Protein AF-A0A1W1HHB5-F1 (afdb_monomer_lite)

InterPro domains:
  IPR011335 Restriction endonuclease type II-like [SSF52980] (88-176)

Sequence (184 aa):
MQLANAFRSRKRFKLSTFFTIPDDGNIRDEKRTNEKTDESSFNISEASLSINETPLSISEASLSISETPLSISETSLNITDTPLNIVDVKTRVIFQREDGKNMELDIVAESSCGRVLVVEVKKQAAKSGRSIVEDFHEKVMVYQSLRPDNIMVPAFLSLGGFTETATALCRENKIAINENIVTF

Secondary structure (DSSP, 8-state):
--HHHHHHS-S-B-GGGT-BPPPTT------------------------PPPP-------------------------TTTSPB-EEEEEEEEEEE-TTS-EEEEEEEEEETTSEEEEEEEE-SSSPBPHHHHHHHHHHHHHHHHT-TTSEEEEEEEETT-B-HHHHHHHHHTT-EEE------

Structure (mmCIF, N/CA/C/O backbone):
data_AF-A0A1W1HHB5-F1
#
_entry.id   AF-A0A1W1HHB5-F1
#
loop_
_atom_site.group_PDB
_atom_site.id
_atom_site.type_symbol
_atom_site.label_atom_id
_atom_site.label_alt_id
_atom_site.label_comp_id
_atom_site.label_asym_id
_atom_site.label_entity_id
_atom_site.label_seq_id
_atom_site.pdbx_PDB_ins_code
_atom_site.Cartn_x
_atom_site.Cartn_y
_atom_site.Cartn_z
_atom_site.occupancy
_atom_site.B_iso_or_equiv
_atom_site.auth_seq_id
_atom_site.auth_comp_id
_atom_site.auth_asym_id
_atom_site.auth_atom_id
_atom_site.pdbx_PDB_model_num
ATOM 1 N N . MET A 1 1 ? 1.571 -17.826 -5.209 1.00 55.91 1 MET A N 1
ATOM 2 C CA . MET A 1 1 ? 0.219 -17.287 -4.916 1.00 55.91 1 MET A CA 1
ATOM 3 C C . MET A 1 1 ? 0.212 -15.848 -5.400 1.00 55.91 1 MET A C 1
ATOM 5 O O . MET A 1 1 ? 1.237 -15.214 -5.234 1.00 55.91 1 MET A O 1
ATOM 9 N N . GLN A 1 2 ? -0.853 -15.350 -6.028 1.00 79.25 2 GLN A N 1
ATOM 10 C CA . GLN A 1 2 ? -0.980 -13.919 -6.356 1.00 79.25 2 GLN A CA 1
ATOM 11 C C . GLN A 1 2 ? -1.524 -13.151 -5.143 1.00 79.25 2 GLN A C 1
ATOM 13 O O . GLN A 1 2 ? -2.270 -13.736 -4.355 1.00 79.25 2 GLN A O 1
ATOM 18 N N . LEU A 1 3 ? -1.221 -11.855 -5.010 1.00 82.00 3 LEU A N 1
ATOM 19 C CA . LEU A 1 3 ? -1.724 -11.031 -3.898 1.00 82.00 3 LEU A CA 1
ATOM 20 C C . LEU A 1 3 ? -3.262 -11.008 -3.853 1.00 82.00 3 LEU A C 1
ATOM 22 O O . LEU A 1 3 ? -3.864 -11.172 -2.797 1.00 82.00 3 LEU A O 1
ATOM 26 N N . ALA A 1 4 ? -3.909 -10.915 -5.018 1.00 84.00 4 ALA A N 1
ATOM 27 C CA . ALA A 1 4 ? -5.365 -10.988 -5.121 1.00 84.00 4 ALA A CA 1
ATOM 28 C C . ALA A 1 4 ? -5.923 -12.323 -4.591 1.00 84.00 4 ALA A C 1
ATOM 30 O O . ALA A 1 4 ? -6.943 -12.348 -3.901 1.00 84.00 4 ALA A O 1
ATOM 31 N N . ASN A 1 5 ? -5.229 -13.433 -4.861 1.00 84.69 5 ASN A N 1
ATOM 32 C CA . ASN A 1 5 ? -5.601 -14.743 -4.329 1.00 84.69 5 ASN A CA 1
ATOM 33 C C . ASN A 1 5 ? -5.365 -14.819 -2.818 1.00 84.69 5 ASN A C 1
ATOM 35 O O . ASN A 1 5 ? -6.180 -15.415 -2.119 1.00 84.69 5 ASN A O 1
ATOM 39 N N . ALA A 1 6 ? -4.315 -14.172 -2.301 1.00 85.12 6 ALA A N 1
ATOM 40 C CA . ALA A 1 6 ? -4.065 -14.056 -0.865 1.00 85.12 6 ALA A CA 1
ATOM 41 C C . ALA A 1 6 ? -5.276 -13.448 -0.145 1.00 85.12 6 ALA A C 1
ATOM 43 O O . ALA A 1 6 ? -5.822 -14.070 0.765 1.00 85.12 6 ALA A O 1
ATOM 44 N N . PHE A 1 7 ? -5.758 -12.305 -0.642 1.00 88.50 7 PHE A N 1
ATOM 45 C CA . PHE A 1 7 ? -6.927 -11.601 -0.111 1.00 88.50 7 PHE A CA 1
ATOM 46 C C . PHE A 1 7 ? -8.211 -12.439 -0.148 1.00 88.50 7 PHE A C 1
ATOM 48 O O . PHE A 1 7 ? -8.994 -12.405 0.795 1.00 88.50 7 PHE A O 1
ATOM 55 N N . ARG A 1 8 ? -8.424 -13.240 -1.201 1.00 85.31 8 ARG A N 1
ATOM 56 C CA . ARG A 1 8 ? -9.640 -14.064 -1.347 1.00 85.31 8 ARG A CA 1
ATOM 57 C C . ARG A 1 8 ? -9.590 -15.388 -0.587 1.00 85.31 8 ARG A C 1
ATOM 59 O O . ARG A 1 8 ? -10.633 -15.932 -0.238 1.00 85.31 8 ARG A O 1
ATOM 66 N N . SER A 1 9 ? -8.396 -15.932 -0.356 1.00 82.00 9 SER A N 1
ATOM 67 C CA . SER A 1 9 ? -8.215 -17.318 0.098 1.00 82.00 9 SER A CA 1
ATOM 68 C C . SER A 1 9 ? -8.672 -17.600 1.532 1.00 82.00 9 SER A C 1
ATOM 70 O O . SER A 1 9 ? -8.749 -18.770 1.907 1.00 82.00 9 SER A O 1
ATOM 72 N N . ARG A 1 10 ? -8.926 -16.563 2.347 1.00 72.56 10 ARG A N 1
ATOM 73 C CA . ARG A 1 10 ? -9.138 -16.656 3.808 1.00 72.56 10 ARG A CA 1
ATOM 74 C C . ARG A 1 10 ? -8.032 -17.426 4.552 1.00 72.56 10 ARG A C 1
ATOM 76 O O . ARG A 1 10 ? -8.224 -17.846 5.691 1.00 72.56 10 ARG A O 1
ATOM 83 N N . LYS A 1 11 ? -6.874 -17.641 3.918 1.00 85.00 11 LYS A N 1
ATOM 84 C CA . LYS A 1 11 ? -5.691 -18.242 4.536 1.00 85.00 11 LYS A CA 1
ATOM 85 C C . LYS A 1 11 ? -4.769 -17.139 5.027 1.00 85.00 11 LYS A C 1
ATOM 87 O O . LYS A 1 11 ? -4.649 -16.089 4.398 1.00 85.00 11 LYS A O 1
ATOM 92 N N . ARG A 1 12 ? -4.069 -17.415 6.128 1.00 90.00 12 ARG A N 1
ATOM 93 C CA . ARG A 1 12 ? -3.005 -16.536 6.611 1.00 90.00 12 ARG A CA 1
ATOM 94 C C . ARG A 1 12 ? -1.858 -16.492 5.607 1.00 90.00 12 ARG A C 1
ATOM 96 O O . ARG A 1 12 ? -1.460 -17.534 5.088 1.00 90.00 12 ARG A O 1
ATOM 103 N N . PHE A 1 13 ? -1.299 -15.310 5.381 1.00 90.06 13 PHE A N 1
ATOM 104 C CA . PHE A 1 13 ? -0.133 -15.129 4.515 1.00 90.06 13 PHE A CA 1
ATOM 105 C C . PHE A 1 13 ? 0.824 -14.094 5.096 1.00 90.06 13 PHE A C 1
ATOM 107 O O . PHE A 1 13 ? 0.401 -13.190 5.810 1.00 90.06 13 PHE A O 1
ATOM 114 N N . LYS A 1 14 ? 2.116 -14.215 4.791 1.00 91.38 14 LYS A N 1
ATOM 115 C CA . LYS A 1 14 ? 3.101 -13.178 5.113 1.00 91.38 14 LYS A CA 1
ATOM 116 C C . LYS A 1 14 ? 3.133 -12.148 3.994 1.00 91.38 14 LYS A C 1
ATOM 118 O O . LYS A 1 14 ? 3.091 -12.522 2.821 1.00 91.38 14 LYS A O 1
ATOM 123 N N . LEU A 1 15 ? 3.223 -10.868 4.339 1.00 90.38 15 LEU A N 1
ATOM 124 C CA . LEU A 1 15 ? 3.344 -9.817 3.331 1.00 90.38 15 LEU A CA 1
ATOM 125 C C . LEU A 1 15 ? 4.694 -9.899 2.611 1.00 90.38 15 LEU A C 1
ATOM 127 O O . LEU A 1 15 ? 4.742 -9.635 1.414 1.00 90.38 15 LEU A O 1
ATOM 131 N N . SER A 1 16 ? 5.741 -10.367 3.300 1.00 90.25 16 SER A N 1
ATOM 132 C CA . SER A 1 16 ? 7.080 -10.608 2.740 1.00 90.25 16 SER A CA 1
ATOM 133 C C . SER A 1 16 ? 7.105 -11.583 1.553 1.00 90.25 16 SER A C 1
ATOM 135 O O . SER A 1 16 ? 8.044 -11.596 0.767 1.00 90.25 16 SER A O 1
ATOM 137 N N . THR A 1 17 ? 6.046 -12.383 1.367 1.00 89.56 17 THR A N 1
ATOM 138 C CA . THR A 1 17 ? 5.872 -13.237 0.175 1.00 89.56 17 THR A CA 1
ATOM 139 C C . THR A 1 17 ? 5.562 -12.432 -1.093 1.00 89.56 17 THR A C 1
ATOM 141 O O . THR A 1 17 ? 5.700 -12.946 -2.201 1.00 89.56 17 THR A O 1
ATOM 144 N N . PHE A 1 18 ? 5.106 -11.189 -0.938 1.00 89.94 18 PHE A N 1
ATOM 145 C CA . PHE A 1 18 ? 4.618 -10.335 -2.018 1.00 89.94 18 PHE A CA 1
ATOM 146 C C . PHE A 1 18 ? 5.351 -9.006 -2.115 1.00 89.94 18 PHE A C 1
ATOM 148 O O . PHE A 1 18 ? 5.440 -8.472 -3.208 1.00 89.94 18 PHE A O 1
ATOM 155 N N . PHE A 1 19 ? 5.820 -8.451 -1.005 1.00 92.31 19 PHE A N 1
ATOM 156 C CA . PHE A 1 19 ? 6.503 -7.164 -0.965 1.00 92.31 19 PHE A CA 1
ATOM 157 C C . PHE A 1 19 ? 7.760 -7.281 -0.117 1.00 92.31 19 PHE A C 1
ATOM 159 O O . PHE A 1 19 ? 7.847 -8.136 0.760 1.00 92.31 19 PHE A O 1
ATOM 166 N N . THR A 1 20 ? 8.717 -6.393 -0.340 1.00 91.69 20 THR A N 1
ATOM 167 C CA . THR A 1 20 ? 9.970 -6.354 0.414 1.00 91.69 20 THR A CA 1
ATOM 168 C C . THR A 1 20 ? 10.209 -4.934 0.905 1.00 91.69 20 THR A C 1
ATOM 170 O O . THR A 1 20 ? 9.910 -3.979 0.195 1.00 91.69 20 THR A O 1
ATOM 173 N N . ILE A 1 21 ? 10.710 -4.779 2.129 1.00 90.44 21 ILE A N 1
ATOM 174 C CA . ILE A 1 21 ? 11.205 -3.479 2.590 1.00 90.44 21 ILE A CA 1
ATOM 175 C C . ILE A 1 21 ? 12.579 -3.284 1.935 1.00 90.44 21 ILE A C 1
ATOM 177 O O . ILE A 1 21 ? 13.400 -4.194 2.022 1.00 90.44 21 ILE A O 1
ATOM 181 N N . PRO A 1 22 ? 12.828 -2.179 1.215 1.00 88.31 22 PRO A N 1
ATOM 182 C CA . PRO A 1 22 ? 14.102 -2.010 0.533 1.00 88.31 22 PRO A CA 1
ATOM 183 C C . PRO A 1 22 ? 15.243 -1.832 1.543 1.00 88.31 22 PRO A C 1
ATOM 185 O O . PRO A 1 22 ? 15.293 -0.821 2.231 1.00 88.31 22 PRO A O 1
ATOM 188 N N . ASP A 1 23 ? 16.196 -2.761 1.584 1.00 81.50 23 ASP A N 1
ATOM 189 C CA . ASP A 1 23 ? 17.411 -2.660 2.408 1.00 81.50 23 ASP A CA 1
ATOM 190 C C . ASP A 1 23 ? 18.560 -1.974 1.639 1.00 81.50 23 ASP A C 1
ATOM 192 O O . ASP A 1 23 ? 18.484 -1.795 0.418 1.00 81.50 23 ASP A O 1
ATOM 196 N N . ASP A 1 24 ? 19.637 -1.577 2.327 1.00 52.00 24 ASP A N 1
ATOM 197 C CA . ASP A 1 24 ? 20.822 -0.919 1.731 1.00 52.00 24 ASP A CA 1
ATOM 198 C C . ASP A 1 24 ? 21.602 -1.809 0.734 1.00 52.00 24 ASP A C 1
ATOM 200 O O . ASP A 1 24 ? 22.495 -1.324 0.044 1.00 52.00 24 ASP A O 1
ATOM 204 N N . GLY A 1 25 ? 21.265 -3.100 0.618 1.00 48.81 25 GLY A N 1
ATOM 205 C CA . GLY A 1 25 ? 22.120 -4.101 -0.031 1.00 48.81 25 GLY A CA 1
ATOM 206 C C . GLY A 1 25 ? 21.587 -4.820 -1.273 1.00 48.81 25 GLY A C 1
ATOM 207 O O . GLY A 1 25 ? 22.222 -5.784 -1.690 1.00 48.81 25 GLY A O 1
ATOM 208 N N . ASN A 1 26 ? 20.447 -4.456 -1.875 1.00 40.81 26 ASN A N 1
ATOM 209 C CA . ASN A 1 26 ? 19.980 -5.204 -3.056 1.00 40.81 26 ASN A CA 1
ATOM 210 C C . ASN A 1 26 ? 19.135 -4.375 -4.034 1.00 40.81 26 ASN A C 1
ATOM 212 O O . ASN A 1 26 ? 17.930 -4.579 -4.183 1.00 40.81 26 ASN A O 1
ATOM 216 N N . ILE A 1 27 ? 19.789 -3.458 -4.751 1.00 40.75 27 ILE A N 1
ATOM 217 C CA . ILE A 1 27 ? 19.291 -3.019 -6.058 1.00 40.75 27 ILE A CA 1
ATOM 218 C C . ILE A 1 27 ? 19.530 -4.200 -7.003 1.00 40.75 27 ILE A C 1
ATOM 220 O O . ILE A 1 27 ? 20.634 -4.396 -7.509 1.00 40.75 27 ILE A O 1
ATOM 224 N N . ARG A 1 28 ? 18.513 -5.046 -7.182 1.00 42.34 28 ARG A N 1
ATOM 225 C CA . ARG A 1 28 ? 18.550 -6.131 -8.163 1.00 42.34 28 ARG A CA 1
ATOM 226 C C . ARG A 1 28 ? 18.452 -5.546 -9.570 1.00 42.34 28 ARG A C 1
ATOM 228 O O . ARG A 1 28 ? 17.391 -5.559 -10.182 1.00 42.34 28 ARG A O 1
ATOM 235 N N . ASP A 1 29 ? 19.578 -5.088 -10.100 1.00 35.12 29 ASP A N 1
ATOM 236 C CA . ASP A 1 29 ? 19.810 -5.150 -11.538 1.00 35.12 29 ASP A CA 1
ATOM 237 C C . ASP A 1 29 ? 19.979 -6.636 -11.896 1.00 35.12 29 ASP A C 1
ATOM 239 O O . ASP A 1 29 ? 21.073 -7.199 -11.824 1.00 35.12 29 ASP A O 1
ATOM 243 N N . GLU A 1 30 ? 18.881 -7.319 -12.236 1.00 43.69 30 GLU A N 1
ATOM 244 C CA . GLU A 1 30 ? 18.932 -8.678 -12.784 1.00 43.69 30 GLU A CA 1
ATOM 245 C C . GLU A 1 30 ? 19.571 -8.655 -14.182 1.00 43.69 30 GLU A C 1
ATOM 247 O O . GLU A 1 30 ? 18.912 -8.704 -15.220 1.00 43.69 30 GLU A O 1
ATOM 252 N N . LYS A 1 31 ? 20.905 -8.600 -14.210 1.00 41.22 31 LYS A N 1
ATOM 253 C CA . LYS A 1 31 ? 21.714 -8.998 -15.359 1.00 41.22 31 LYS A CA 1
ATOM 254 C C . LYS A 1 31 ? 23.084 -9.507 -14.917 1.00 41.22 31 LYS A C 1
ATOM 256 O O . LYS A 1 31 ? 24.083 -8.822 -15.114 1.00 41.22 31 LYS A O 1
ATOM 261 N N . ARG A 1 32 ? 23.165 -10.756 -14.441 1.00 34.19 32 ARG A N 1
ATOM 262 C CA . ARG A 1 32 ? 24.317 -11.627 -14.748 1.00 34.19 32 ARG A CA 1
ATOM 263 C C . ARG A 1 32 ? 24.115 -13.086 -14.339 1.00 34.19 32 ARG A C 1
ATOM 265 O O . ARG A 1 32 ? 23.937 -13.413 -13.176 1.00 34.19 32 ARG A O 1
ATOM 272 N N . THR A 1 33 ? 24.166 -13.937 -15.361 1.00 33.16 33 THR A N 1
ATOM 273 C CA . THR A 1 33 ? 25.054 -15.103 -15.488 1.00 33.16 33 THR A CA 1
ATOM 274 C C . THR A 1 33 ? 25.901 -15.464 -14.264 1.00 33.16 33 THR A C 1
ATOM 276 O O . THR A 1 33 ? 26.666 -14.631 -13.790 1.00 33.16 33 THR A O 1
ATOM 279 N N . ASN A 1 34 ? 25.816 -16.747 -13.883 1.00 36.38 34 ASN A N 1
ATOM 280 C CA . ASN A 1 34 ? 26.765 -17.525 -13.079 1.00 36.38 34 ASN A CA 1
ATOM 281 C C . ASN A 1 34 ? 28.140 -16.866 -12.904 1.00 36.38 34 ASN A C 1
ATOM 283 O O . ASN A 1 34 ? 28.946 -16.906 -13.831 1.00 36.38 34 ASN A O 1
ATOM 287 N N . GLU A 1 35 ? 28.450 -16.419 -11.691 1.00 33.12 35 GLU A N 1
ATOM 288 C CA . GLU A 1 35 ? 29.787 -16.600 -11.135 1.00 33.12 35 GLU A CA 1
ATOM 289 C C . GLU A 1 35 ? 29.726 -16.604 -9.607 1.00 33.12 35 GLU A C 1
ATOM 291 O O . GLU A 1 35 ? 28.971 -15.875 -8.973 1.00 33.12 35 GLU A O 1
ATOM 296 N N . LYS A 1 36 ? 30.478 -17.538 -9.043 1.00 37.72 36 LYS A N 1
ATOM 297 C CA . LYS A 1 36 ? 30.541 -17.937 -7.645 1.00 37.72 36 LYS A CA 1
ATOM 298 C C . LYS A 1 36 ? 31.687 -17.165 -7.006 1.00 37.72 36 LYS A C 1
ATOM 300 O O . LYS A 1 36 ? 32.796 -17.352 -7.496 1.00 37.72 36 LYS A O 1
ATOM 305 N N . THR A 1 37 ? 31.482 -16.389 -5.938 1.00 28.67 37 THR A N 1
ATOM 306 C CA . THR A 1 37 ? 32.536 -16.164 -4.921 1.00 28.67 37 THR A CA 1
ATOM 307 C C . THR A 1 37 ? 32.044 -15.438 -3.661 1.00 28.67 37 THR A C 1
ATOM 309 O O . THR A 1 37 ? 31.505 -14.341 -3.729 1.00 28.67 37 THR A O 1
ATOM 312 N N . ASP A 1 38 ? 32.276 -16.129 -2.543 1.00 31.67 38 ASP A N 1
ATOM 313 C CA . ASP A 1 38 ? 32.699 -15.697 -1.206 1.00 31.67 38 ASP A CA 1
ATOM 314 C C . ASP A 1 38 ? 31.911 -14.634 -0.420 1.00 31.67 38 ASP A C 1
ATOM 316 O O . ASP A 1 38 ? 32.134 -13.428 -0.490 1.00 31.67 38 ASP A O 1
ATOM 320 N N . GLU A 1 39 ? 31.063 -15.178 0.458 1.00 37.47 39 GLU A N 1
ATOM 321 C CA . GLU A 1 39 ? 30.547 -14.597 1.698 1.00 37.47 39 GLU A CA 1
ATOM 322 C C . GLU A 1 39 ? 31.670 -13.988 2.559 1.00 37.47 39 GLU A C 1
ATOM 324 O O . GLU A 1 39 ? 32.479 -14.705 3.153 1.00 37.47 39 GLU A O 1
ATOM 329 N N . SER A 1 40 ? 31.681 -12.662 2.698 1.00 31.23 40 SER A N 1
ATOM 330 C CA . SER A 1 40 ? 32.368 -11.986 3.800 1.00 31.23 40 SER A CA 1
ATOM 331 C C . SER A 1 40 ? 31.333 -11.517 4.820 1.00 31.23 40 SER A C 1
ATOM 333 O O . SER A 1 40 ? 30.684 -10.485 4.643 1.00 31.23 40 SER A O 1
ATOM 335 N N . SER A 1 41 ? 31.172 -12.279 5.898 1.00 30.17 41 SER A N 1
ATOM 336 C CA . SER A 1 41 ? 30.348 -11.905 7.046 1.00 30.17 41 SER A CA 1
ATOM 337 C C . SER A 1 41 ? 30.954 -10.693 7.767 1.00 30.17 41 SER A C 1
ATOM 339 O O . SER A 1 41 ? 31.993 -10.817 8.422 1.00 30.17 41 SER A O 1
ATOM 341 N N . PHE A 1 42 ? 30.312 -9.527 7.680 1.00 29.52 42 PHE A N 1
ATOM 342 C CA . PHE A 1 42 ? 30.632 -8.382 8.534 1.00 29.52 42 PHE A CA 1
ATOM 343 C C . PHE A 1 42 ? 29.994 -8.587 9.914 1.00 29.52 42 PHE A C 1
ATOM 345 O O . PHE A 1 42 ? 28.786 -8.446 10.087 1.00 29.52 42 PHE A O 1
ATOM 352 N N . ASN A 1 43 ? 30.820 -8.942 10.899 1.00 33.38 43 ASN A N 1
ATOM 353 C CA . ASN A 1 43 ? 30.449 -8.919 12.311 1.00 33.38 43 ASN A CA 1
ATOM 354 C C . ASN A 1 43 ? 30.456 -7.465 12.798 1.00 33.38 43 ASN A C 1
ATOM 356 O O . ASN A 1 43 ? 31.503 -6.820 12.766 1.00 33.38 43 ASN A O 1
ATOM 360 N N . ILE A 1 44 ? 29.322 -6.961 13.285 1.00 33.66 44 ILE A N 1
ATOM 361 C CA . ILE A 1 44 ? 29.283 -5.730 14.080 1.00 33.66 44 ILE A CA 1
ATOM 362 C C . ILE A 1 44 ? 29.195 -6.158 15.544 1.00 33.66 44 ILE A C 1
ATOM 364 O O . ILE A 1 44 ? 28.217 -6.759 15.977 1.00 33.66 44 ILE A O 1
ATOM 368 N N . SER A 1 45 ? 30.266 -5.903 16.289 1.00 30.20 45 SER A N 1
ATOM 369 C CA . SER A 1 45 ? 30.353 -6.107 17.732 1.00 30.20 45 SER A CA 1
ATOM 370 C C . SER A 1 45 ? 29.572 -5.017 18.467 1.00 30.20 45 SER A C 1
ATOM 372 O O . SER A 1 45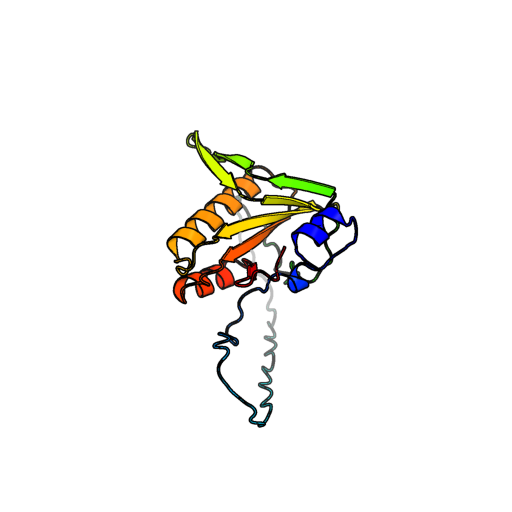 ? 29.881 -3.835 18.306 1.00 30.20 45 SER A O 1
ATOM 374 N N . GLU A 1 46 ? 28.596 -5.404 19.288 1.00 33.28 46 GLU A N 1
ATOM 375 C CA . GLU A 1 46 ? 27.882 -4.480 20.170 1.00 33.28 46 GLU A CA 1
ATOM 376 C C . GLU A 1 46 ? 28.803 -3.995 21.297 1.00 33.28 46 GLU A C 1
ATOM 378 O O . GLU A 1 46 ? 29.355 -4.789 22.060 1.00 33.28 46 GLU A O 1
ATOM 383 N N . ALA A 1 47 ? 28.988 -2.679 21.394 1.00 32.00 47 ALA A N 1
ATOM 384 C CA . ALA A 1 47 ? 29.698 -2.052 22.499 1.00 32.00 47 ALA A CA 1
ATOM 385 C C . ALA A 1 47 ? 28.707 -1.753 23.634 1.00 32.00 47 ALA A C 1
ATOM 387 O O . ALA A 1 47 ? 27.868 -0.861 23.523 1.00 32.00 47 ALA A O 1
ATOM 388 N N . SER A 1 48 ? 28.807 -2.490 24.738 1.00 31.14 48 SER A N 1
ATOM 389 C CA . SER A 1 48 ? 28.046 -2.232 25.962 1.00 31.14 48 SER A CA 1
ATOM 390 C C . SER A 1 48 ? 28.638 -1.027 26.706 1.00 31.14 48 SER A C 1
ATOM 392 O O . SER A 1 48 ? 29.749 -1.089 27.231 1.00 31.14 48 SER A O 1
ATOM 394 N N . LEU A 1 49 ? 27.897 0.083 26.769 1.00 29.70 49 LEU A N 1
ATOM 395 C CA . LEU A 1 49 ? 28.234 1.239 27.605 1.00 29.70 49 LEU A CA 1
ATOM 396 C C . LEU A 1 49 ? 27.740 0.999 29.040 1.00 29.70 49 LEU A C 1
ATOM 398 O O . LEU A 1 49 ? 26.541 0.965 29.300 1.00 29.70 49 LEU A O 1
ATOM 402 N N . SER A 1 50 ? 28.680 0.831 29.972 1.00 33.78 50 SER A N 1
ATOM 403 C CA . SER A 1 50 ? 28.425 0.759 31.416 1.00 33.78 50 SER A CA 1
ATOM 404 C C . SER A 1 50 ? 28.320 2.170 31.994 1.00 33.78 50 SER A C 1
ATOM 406 O O . SER A 1 50 ? 29.290 2.926 31.937 1.00 33.78 50 SER A O 1
ATOM 408 N N . ILE A 1 51 ? 27.175 2.524 32.578 1.00 34.84 51 ILE A N 1
ATOM 409 C CA . ILE A 1 51 ? 26.988 3.797 33.288 1.00 34.84 51 ILE A CA 1
ATOM 410 C C . ILE A 1 51 ? 27.270 3.557 34.775 1.00 34.84 51 ILE A C 1
ATOM 412 O O . ILE A 1 51 ? 26.653 2.697 35.397 1.00 34.84 51 ILE A O 1
ATOM 416 N N . ASN A 1 52 ? 28.240 4.284 35.329 1.00 33.91 52 ASN A N 1
ATOM 417 C CA . ASN A 1 52 ? 28.618 4.223 36.741 1.00 33.91 52 ASN A CA 1
ATOM 418 C C . ASN A 1 52 ? 27.739 5.220 37.522 1.00 33.91 52 ASN A C 1
ATOM 420 O O . ASN A 1 52 ? 27.762 6.409 37.207 1.00 33.91 52 ASN A O 1
ATOM 424 N N . GLU A 1 53 ? 26.965 4.765 38.510 1.00 34.22 53 GLU A N 1
ATOM 425 C CA . GLU A 1 53 ? 26.114 5.648 39.321 1.00 34.22 53 GLU A CA 1
ATOM 426 C C . GLU A 1 53 ? 26.912 6.416 40.388 1.00 34.22 53 GLU A C 1
ATOM 428 O O . GLU A 1 53 ? 27.728 5.844 41.113 1.00 34.22 53 GLU A O 1
ATOM 433 N N . THR A 1 54 ? 26.625 7.710 40.539 1.00 32.12 54 THR A N 1
ATOM 434 C CA . THR A 1 54 ? 26.975 8.519 41.719 1.00 32.12 54 THR A CA 1
ATOM 435 C C . THR A 1 54 ? 25.706 9.197 42.265 1.00 32.12 54 THR A C 1
ATOM 437 O O . THR A 1 54 ? 24.851 9.598 41.473 1.00 32.12 54 THR A O 1
ATOM 440 N N . PRO A 1 55 ? 25.515 9.312 43.598 1.00 34.81 55 PRO A N 1
ATOM 441 C CA . PRO A 1 55 ? 24.215 9.680 44.158 1.00 34.81 55 PRO A CA 1
ATOM 442 C C . PRO A 1 55 ? 23.981 11.201 44.271 1.00 34.81 55 PRO A C 1
ATOM 444 O O . PRO A 1 55 ? 24.820 11.943 44.774 1.00 34.81 55 PRO A O 1
ATOM 447 N N . LEU A 1 56 ? 22.785 11.596 43.816 1.00 31.95 56 LEU A N 1
ATOM 448 C CA . LEU A 1 56 ? 21.866 12.680 44.220 1.00 31.95 56 LEU A CA 1
ATOM 449 C C . LEU A 1 56 ? 22.348 13.827 45.138 1.00 31.95 56 LEU A C 1
ATOM 451 O O . LEU A 1 56 ? 22.730 13.621 46.287 1.00 31.95 56 LEU A O 1
ATOM 455 N N . SER A 1 57 ? 22.052 15.060 44.702 1.00 31.80 57 SER A N 1
ATOM 456 C CA . SER A 1 57 ? 21.642 16.165 45.582 1.00 31.80 57 SER A CA 1
ATOM 457 C C . SER A 1 57 ? 20.423 16.876 44.975 1.00 31.80 57 SER A C 1
ATOM 459 O O . SER A 1 57 ? 20.383 17.125 43.771 1.00 31.80 57 SER A O 1
ATOM 461 N N . ILE A 1 58 ? 19.407 17.133 45.803 1.00 37.19 58 ILE A N 1
ATOM 462 C CA . ILE A 1 58 ? 18.075 17.640 45.437 1.00 37.19 58 ILE A CA 1
ATOM 463 C C . ILE A 1 58 ? 18.011 19.145 45.734 1.00 37.19 58 ILE A C 1
ATOM 465 O O . ILE A 1 58 ? 18.389 19.561 46.827 1.00 37.19 58 ILE A O 1
ATOM 469 N N . SER A 1 59 ? 17.440 19.941 44.824 1.00 30.73 59 SER A N 1
ATOM 470 C CA . SER A 1 59 ? 16.852 21.245 45.167 1.00 30.73 59 SER A CA 1
ATOM 471 C C . SER A 1 59 ? 15.641 21.581 44.277 1.00 30.73 59 SER A C 1
ATOM 473 O O . SER A 1 59 ? 15.797 21.928 43.112 1.00 30.73 59 SER A O 1
ATOM 475 N N . GLU A 1 60 ? 14.454 21.421 44.871 1.00 31.48 60 GLU A N 1
ATOM 476 C CA . GLU A 1 60 ? 13.220 22.230 44.781 1.00 31.48 60 GLU A CA 1
ATOM 477 C C . GLU A 1 60 ? 12.718 22.748 43.404 1.00 31.48 60 GLU A C 1
ATOM 479 O O . GLU A 1 60 ? 13.144 23.773 42.883 1.00 31.48 60 GLU A O 1
ATOM 484 N N . ALA A 1 61 ? 11.692 22.040 42.911 1.00 36.41 61 ALA A N 1
ATOM 485 C CA . ALA A 1 61 ? 10.437 22.495 42.290 1.00 36.41 61 ALA A CA 1
ATOM 486 C C . ALA A 1 61 ? 10.421 23.607 41.212 1.00 36.41 61 ALA A C 1
ATOM 488 O O . ALA A 1 61 ? 10.360 24.801 41.492 1.00 36.41 61 ALA A O 1
ATOM 489 N N . SER A 1 62 ? 10.171 23.188 39.967 1.00 30.89 62 SER A N 1
ATOM 490 C CA . SER A 1 62 ? 9.187 23.849 39.095 1.00 30.89 62 SER A CA 1
ATOM 491 C C . SER A 1 62 ? 8.428 22.792 38.281 1.00 30.89 62 SER A C 1
ATOM 493 O O . SER A 1 62 ? 9.014 21.991 37.558 1.00 30.89 62 SER A O 1
ATOM 495 N N . LEU A 1 63 ? 7.105 22.748 38.467 1.00 30.84 63 LEU A N 1
ATOM 496 C CA . LEU A 1 63 ? 6.179 21.889 37.730 1.00 30.84 63 LEU A CA 1
ATOM 497 C C . LEU A 1 63 ? 6.141 22.336 36.263 1.00 30.84 63 LEU A C 1
ATOM 499 O O . LEU A 1 63 ? 5.445 23.289 35.923 1.00 30.84 63 LEU A O 1
ATOM 503 N N . SER A 1 64 ? 6.876 21.639 35.400 1.00 37.12 64 SER A N 1
ATOM 504 C CA . SER A 1 64 ? 6.644 21.658 33.957 1.00 37.12 64 SER A CA 1
ATOM 505 C C . SER A 1 64 ? 5.994 20.335 33.582 1.00 37.12 64 SER A C 1
ATOM 507 O O . SER A 1 64 ? 6.556 19.267 33.826 1.00 37.12 64 SER A O 1
ATOM 509 N N . ILE A 1 65 ? 4.779 20.398 33.044 1.00 31.48 65 ILE A N 1
ATOM 510 C CA . ILE A 1 65 ? 4.092 19.235 32.492 1.00 31.48 65 ILE A CA 1
ATOM 511 C C . ILE A 1 65 ? 4.806 18.938 31.174 1.00 31.48 65 ILE A C 1
ATOM 513 O O . ILE A 1 65 ? 4.497 19.533 30.145 1.00 31.48 65 ILE A O 1
ATOM 517 N N . SER A 1 66 ? 5.828 18.086 31.205 1.00 31.53 66 SER A N 1
ATOM 518 C CA . SER A 1 66 ? 6.388 17.560 29.970 1.00 31.53 66 SER A CA 1
ATOM 519 C C . SER A 1 66 ? 5.397 16.530 29.446 1.00 31.53 66 SER A C 1
ATOM 521 O O . SER A 1 66 ? 5.263 15.450 30.030 1.00 31.53 66 SER A O 1
ATOM 523 N N . GLU A 1 67 ? 4.695 16.851 28.362 1.00 38.25 67 GLU A N 1
ATOM 524 C CA . GLU A 1 67 ? 4.139 15.814 27.502 1.00 38.25 67 GLU A CA 1
ATOM 525 C C . GLU A 1 67 ? 5.312 14.930 27.087 1.00 38.25 67 GLU A C 1
ATOM 527 O O . GLU A 1 67 ? 6.183 15.325 26.314 1.00 38.25 67 GLU A O 1
ATOM 532 N N . THR A 1 68 ? 5.404 13.757 27.703 1.00 31.72 68 THR A N 1
ATOM 533 C CA . THR A 1 68 ? 6.327 12.737 27.237 1.00 31.72 68 THR A CA 1
ATOM 534 C C . THR A 1 68 ? 5.774 12.290 25.890 1.00 31.72 68 THR A C 1
ATOM 536 O O . THR A 1 68 ? 4.642 11.799 25.851 1.00 31.72 68 THR A O 1
ATOM 539 N N . PRO A 1 69 ? 6.493 12.451 24.762 1.00 37.41 69 PRO A N 1
ATOM 540 C CA . PRO A 1 69 ? 6.139 11.658 23.605 1.00 37.41 69 PRO A CA 1
ATOM 541 C C . PRO A 1 69 ? 6.288 10.214 24.069 1.00 37.41 69 PRO A C 1
ATOM 543 O O . PRO A 1 69 ? 7.355 9.819 24.547 1.00 37.41 69 PRO A O 1
ATOM 546 N N . LEU A 1 70 ? 5.183 9.469 24.028 1.00 31.23 70 LEU A N 1
ATOM 547 C CA . LEU A 1 70 ? 5.162 8.029 24.222 1.00 31.23 70 LEU A CA 1
ATOM 548 C C . LEU A 1 70 ? 6.286 7.452 23.362 1.00 31.23 70 LEU A C 1
ATOM 550 O O . LEU A 1 70 ? 6.168 7.369 22.142 1.00 31.23 70 LEU A O 1
ATOM 554 N N . SER A 1 71 ? 7.404 7.126 24.008 1.00 32.91 71 SER A N 1
ATOM 555 C CA . SER A 1 71 ? 8.508 6.422 23.384 1.00 32.91 71 SER A CA 1
ATOM 556 C C . SER A 1 71 ? 7.995 5.013 23.159 1.00 32.91 71 SER A C 1
ATOM 558 O O . SER A 1 71 ? 8.031 4.161 24.049 1.00 32.91 71 SER A O 1
ATOM 560 N N . ILE A 1 72 ? 7.389 4.807 21.993 1.00 38.12 72 ILE A N 1
ATOM 561 C CA . ILE A 1 72 ? 7.096 3.480 21.488 1.00 38.12 72 ILE A CA 1
ATOM 562 C C . ILE A 1 72 ? 8.479 2.880 21.284 1.00 38.12 72 ILE A C 1
ATOM 564 O O . ILE A 1 72 ? 9.192 3.258 20.356 1.00 38.12 72 ILE A O 1
ATOM 568 N N . SER A 1 73 ? 8.912 2.032 22.214 1.00 33.06 73 SER A N 1
ATOM 569 C CA . SER A 1 73 ? 10.137 1.276 22.032 1.00 33.06 73 SER A CA 1
ATOM 570 C C . SER A 1 73 ? 10.015 0.569 20.688 1.00 33.06 73 SER A C 1
ATOM 572 O O . SER A 1 73 ? 9.082 -0.208 20.469 1.00 33.06 73 SER A O 1
ATOM 574 N N . GLU A 1 74 ? 10.919 0.904 19.763 1.00 39.69 74 GLU A N 1
ATOM 575 C CA . GLU A 1 74 ? 11.061 0.239 18.475 1.00 39.69 74 GLU A CA 1
ATOM 576 C C . GLU A 1 74 ? 11.488 -1.210 18.740 1.00 39.69 74 GLU A C 1
ATOM 578 O O . GLU A 1 74 ? 12.630 -1.614 18.541 1.00 39.69 74 GLU A O 1
ATOM 583 N N . THR A 1 75 ? 10.546 -2.034 19.193 1.00 36.31 75 THR A N 1
ATOM 584 C CA . THR A 1 75 ? 10.557 -3.424 18.783 1.00 36.31 75 THR A CA 1
ATOM 585 C C . THR A 1 75 ? 10.414 -3.331 17.279 1.00 36.31 75 THR A C 1
ATOM 587 O O . THR A 1 75 ? 9.369 -2.923 16.774 1.00 36.31 75 THR A O 1
ATOM 590 N N . SER A 1 76 ? 11.494 -3.626 16.565 1.00 44.94 76 SER A N 1
ATOM 591 C CA . SER A 1 76 ? 11.537 -3.851 15.126 1.00 44.94 76 SER A CA 1
ATOM 592 C C . SER A 1 76 ? 10.656 -5.061 14.809 1.00 44.94 76 SER A C 1
ATOM 594 O O . SER A 1 76 ? 11.100 -6.155 14.472 1.00 44.94 76 SER A O 1
ATOM 596 N N . LEU A 1 77 ? 9.350 -4.872 14.995 1.00 48.69 77 LEU A N 1
ATOM 597 C CA . LEU A 1 77 ? 8.305 -5.789 14.624 1.00 48.69 77 LEU A CA 1
ATOM 598 C C . LEU A 1 77 ? 8.429 -5.853 13.116 1.00 48.69 77 LEU A C 1
ATOM 600 O O . LEU A 1 77 ? 8.158 -4.879 12.417 1.00 48.69 77 LEU A O 1
ATOM 604 N N . ASN A 1 78 ? 8.928 -6.975 12.616 1.00 63.25 78 ASN A N 1
ATOM 605 C CA . ASN A 1 78 ? 8.994 -7.213 11.192 1.00 63.25 78 ASN A CA 1
ATOM 606 C C . ASN A 1 78 ? 7.545 -7.329 10.687 1.00 63.25 78 ASN A C 1
ATOM 608 O O . ASN A 1 78 ? 6.926 -8.401 10.685 1.00 63.25 78 ASN A O 1
ATOM 612 N N . ILE A 1 79 ? 6.969 -6.164 10.362 1.00 68.88 79 ILE A N 1
ATOM 613 C CA . ILE A 1 79 ? 5.549 -5.967 10.057 1.00 68.88 79 ILE A CA 1
ATOM 614 C C . ILE A 1 79 ? 5.118 -6.798 8.849 1.00 68.88 79 ILE A C 1
ATOM 616 O O . ILE A 1 79 ? 3.933 -7.120 8.719 1.00 68.88 79 ILE A O 1
ATOM 620 N N . THR A 1 80 ? 6.079 -7.192 8.008 1.00 77.88 80 THR A N 1
ATOM 621 C CA . THR A 1 80 ? 5.850 -7.962 6.789 1.00 77.88 80 THR A CA 1
ATOM 622 C C . THR A 1 80 ? 5.936 -9.478 7.008 1.00 77.88 80 THR A C 1
ATOM 624 O O . THR A 1 80 ? 5.216 -10.220 6.333 1.00 77.88 80 THR A O 1
ATOM 627 N N . ASP A 1 81 ? 6.732 -9.955 7.974 1.00 83.44 81 ASP A N 1
ATOM 628 C CA . ASP A 1 81 ? 6.931 -11.391 8.226 1.00 83.44 81 ASP A CA 1
ATOM 629 C C . ASP A 1 81 ? 5.925 -12.028 9.184 1.00 83.44 81 ASP A C 1
ATOM 631 O O . ASP A 1 81 ? 5.772 -13.256 9.198 1.00 83.44 81 ASP A O 1
ATOM 635 N N . THR A 1 82 ? 5.195 -11.227 9.959 1.00 86.88 82 THR A N 1
ATOM 636 C CA . THR A 1 82 ? 4.106 -11.755 10.787 1.00 86.88 82 THR A CA 1
ATOM 637 C C . THR A 1 82 ? 2.876 -12.022 9.911 1.00 86.88 82 THR A C 1
ATOM 639 O O . THR A 1 82 ? 2.360 -11.076 9.307 1.00 86.88 82 THR A O 1
ATOM 642 N N . PRO A 1 83 ? 2.335 -13.258 9.862 1.00 90.38 83 PRO A N 1
ATOM 643 C CA . PRO A 1 83 ? 1.203 -13.577 8.996 1.00 90.38 83 PRO A CA 1
ATOM 644 C C . PRO A 1 83 ? -0.015 -12.677 9.244 1.00 90.38 83 PRO A C 1
ATOM 646 O O . PRO A 1 83 ? -0.383 -12.412 10.389 1.00 90.38 83 PRO A O 1
ATOM 649 N N . LEU A 1 84 ? -0.648 -12.221 8.169 1.00 90.88 84 LEU A N 1
ATOM 650 C CA . LEU A 1 84 ? -1.890 -11.455 8.152 1.00 90.88 84 LEU A CA 1
ATOM 651 C C . LEU A 1 84 ? -3.075 -12.390 7.929 1.00 90.88 84 LEU A C 1
ATOM 653 O O . LEU A 1 84 ? -2.977 -13.353 7.169 1.00 90.88 84 LEU A O 1
ATOM 657 N N . ASN A 1 85 ? -4.196 -12.093 8.583 1.00 93.44 85 ASN A N 1
ATOM 658 C CA . ASN A 1 85 ? -5.467 -12.778 8.379 1.00 93.44 85 ASN A CA 1
ATOM 659 C C . ASN A 1 85 ? -6.509 -11.747 7.950 1.00 93.44 85 ASN A C 1
ATOM 661 O O . ASN A 1 85 ? -7.143 -11.124 8.799 1.00 93.44 85 ASN A O 1
ATOM 665 N N . ILE A 1 86 ? -6.625 -11.534 6.642 1.00 93.94 86 ILE A N 1
ATOM 666 C CA . ILE A 1 86 ? -7.466 -10.477 6.082 1.00 93.94 86 ILE A CA 1
ATOM 667 C C . ILE A 1 86 ? -8.946 -10.827 6.257 1.00 93.94 86 ILE A C 1
ATOM 669 O O . ILE A 1 86 ? -9.380 -11.914 5.874 1.00 93.94 86 ILE A O 1
ATOM 673 N N . VAL A 1 87 ? -9.698 -9.902 6.850 1.00 94.88 87 VAL A N 1
ATOM 674 C CA . VAL A 1 87 ? -11.132 -10.034 7.149 1.00 94.88 87 VAL A CA 1
ATOM 675 C C . VAL A 1 87 ? -12.000 -9.113 6.304 1.00 94.88 87 VAL A C 1
ATOM 677 O O . VAL A 1 87 ? -13.152 -9.452 6.051 1.00 94.88 87 VAL A O 1
ATOM 680 N N . ASP A 1 88 ? -11.446 -7.997 5.832 1.00 95.31 88 ASP A N 1
ATOM 681 C CA . ASP A 1 88 ? -12.133 -7.058 4.949 1.00 95.31 88 ASP A CA 1
ATOM 682 C C . ASP A 1 88 ? -11.154 -6.471 3.928 1.00 95.31 88 ASP A C 1
ATOM 684 O O . ASP A 1 88 ? -9.977 -6.274 4.232 1.00 95.31 88 ASP A O 1
ATOM 688 N N . VAL A 1 89 ? -11.634 -6.216 2.710 1.00 95.75 89 VAL A N 1
ATOM 689 C CA . VAL A 1 89 ? -10.857 -5.599 1.630 1.00 95.75 89 VAL A CA 1
ATOM 690 C C . VAL A 1 89 ? -11.737 -4.619 0.880 1.00 95.75 89 VAL A C 1
ATOM 692 O O . VAL A 1 89 ? -12.752 -4.997 0.295 1.00 95.75 89 VAL A O 1
ATOM 695 N N . LYS A 1 90 ? -11.291 -3.368 0.824 1.00 96.88 90 LYS A N 1
ATOM 696 C CA . LYS A 1 90 ? -11.922 -2.299 0.055 1.00 96.88 90 LYS A CA 1
ATOM 697 C C . LYS A 1 90 ? -10.958 -1.801 -1.002 1.00 96.88 90 LYS A C 1
ATOM 699 O O . LYS A 1 90 ? -9.752 -1.730 -0.776 1.00 96.88 90 LYS A O 1
ATOM 704 N N . THR A 1 91 ? -11.506 -1.437 -2.151 1.00 96.69 91 THR A N 1
ATOM 705 C CA . THR A 1 91 ? -10.762 -0.788 -3.230 1.00 96.69 91 THR A CA 1
ATOM 706 C C . THR A 1 91 ? -11.249 0.637 -3.403 1.00 96.69 91 THR A C 1
ATOM 708 O O . THR A 1 91 ? -12.449 0.866 -3.248 1.00 96.69 91 THR A O 1
ATOM 711 N N . ARG A 1 92 ? -10.362 1.552 -3.805 1.00 97.19 92 ARG A N 1
ATOM 712 C CA . ARG A 1 92 ? -10.695 2.962 -4.074 1.00 97.19 92 ARG A CA 1
ATOM 713 C C . ARG A 1 92 ? -11.330 3.640 -2.859 1.00 97.19 92 ARG A C 1
ATOM 715 O O . ARG A 1 92 ? -12.440 4.167 -2.917 1.00 97.19 92 ARG A O 1
ATOM 722 N N . VAL A 1 93 ? -10.650 3.546 -1.720 1.00 98.19 93 VAL A N 1
ATOM 723 C CA . VAL A 1 93 ? -11.121 4.114 -0.456 1.00 98.19 93 VAL A CA 1
ATOM 724 C C . VAL A 1 93 ? -10.885 5.614 -0.479 1.00 98.19 93 VAL A C 1
ATOM 726 O O . VAL A 1 93 ? -9.740 6.057 -0.447 1.00 98.19 93 VAL A O 1
ATOM 729 N N . ILE A 1 94 ? -11.974 6.380 -0.518 1.00 97.94 94 ILE A N 1
ATOM 730 C CA . ILE A 1 94 ? -11.944 7.841 -0.465 1.00 97.94 94 ILE A CA 1
ATOM 731 C C . ILE A 1 94 ? -12.127 8.294 0.983 1.00 97.94 94 ILE A C 1
ATOM 733 O O . ILE A 1 94 ? -13.004 7.801 1.693 1.00 97.94 94 ILE A O 1
ATOM 737 N N . PHE A 1 95 ? -11.300 9.236 1.413 1.00 97.06 95 PHE A N 1
ATOM 738 C CA . PHE A 1 95 ? -11.326 9.839 2.742 1.00 97.06 95 PHE A CA 1
ATOM 739 C C . PHE A 1 95 ? -10.868 11.294 2.647 1.00 97.06 95 PHE A C 1
ATOM 741 O O . PHE A 1 95 ? -10.340 11.721 1.620 1.00 97.06 95 PHE A O 1
ATOM 748 N N . GLN A 1 96 ? -11.111 12.075 3.694 1.00 95.38 96 GLN A N 1
ATOM 749 C CA . GLN A 1 96 ? -10.881 13.514 3.674 1.00 95.38 96 GLN A CA 1
ATOM 750 C C . GLN A 1 96 ? -9.821 13.897 4.706 1.00 95.38 96 GLN A C 1
ATOM 752 O O . GLN A 1 96 ? -9.860 13.426 5.842 1.00 95.38 96 GLN A O 1
ATOM 757 N N . ARG A 1 97 ? -8.872 14.742 4.296 1.00 93.12 97 ARG A N 1
ATOM 758 C CA . ARG A 1 97 ? -7.941 15.426 5.201 1.00 93.12 97 ARG A CA 1
ATOM 759 C C . ARG A 1 97 ? -8.686 16.494 6.005 1.00 93.12 97 ARG A C 1
ATOM 761 O O . ARG A 1 97 ? -9.763 16.932 5.608 1.00 93.12 97 ARG A O 1
ATOM 768 N N . GLU A 1 98 ? -8.084 16.968 7.089 1.00 91.06 98 GLU A N 1
ATOM 769 C CA . GLU A 1 98 ? -8.643 18.025 7.947 1.00 91.06 98 GLU A CA 1
ATOM 770 C C . GLU A 1 98 ? -9.014 19.313 7.191 1.00 91.06 98 GLU A C 1
ATOM 772 O O . GLU A 1 98 ? -9.986 19.975 7.541 1.00 91.06 98 GLU A O 1
ATOM 777 N N . ASP A 1 99 ? -8.292 19.650 6.119 1.00 93.06 99 ASP A N 1
ATOM 778 C CA . ASP A 1 99 ? -8.555 20.839 5.298 1.00 93.06 99 ASP A CA 1
ATOM 779 C C . ASP A 1 99 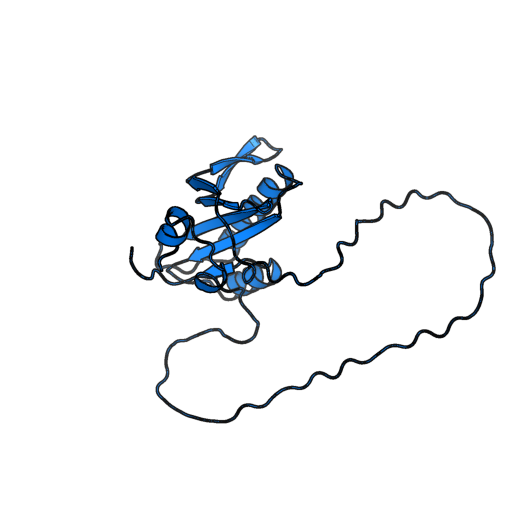? -9.659 20.646 4.242 1.00 93.06 99 ASP A C 1
ATOM 781 O O . ASP A 1 99 ? -9.919 21.535 3.432 1.00 93.06 99 ASP A O 1
ATOM 785 N N . GLY A 1 100 ? -10.296 19.477 4.215 1.00 93.88 100 GLY A N 1
ATOM 786 C CA . GLY A 1 100 ? -11.344 19.154 3.258 1.00 93.88 100 GLY A CA 1
ATOM 787 C C . GLY A 1 100 ? -10.848 18.544 1.941 1.00 93.88 100 GLY A C 1
ATOM 788 O O . GLY A 1 100 ? -11.673 18.191 1.093 1.00 93.88 100 GLY A O 1
ATOM 789 N N . LYS A 1 101 ? -9.533 18.369 1.738 1.00 95.00 101 LYS A N 1
ATOM 790 C CA . LYS A 1 101 ? -8.999 17.708 0.537 1.00 95.00 101 LYS A CA 1
ATOM 791 C C . LYS A 1 101 ? -9.371 16.221 0.538 1.00 95.00 101 LYS A C 1
ATOM 793 O O . LYS A 1 101 ? -9.036 15.488 1.468 1.00 95.00 101 LYS A O 1
ATOM 798 N N . ASN A 1 102 ? -10.011 15.764 -0.538 1.00 96.62 102 ASN A N 1
ATOM 799 C CA . ASN A 1 102 ? -10.258 14.340 -0.759 1.00 96.62 102 ASN A CA 1
ATOM 800 C C . ASN A 1 102 ? -8.962 13.620 -1.148 1.00 96.62 102 ASN A C 1
ATOM 802 O O . ASN A 1 102 ? -8.194 14.094 -1.988 1.00 96.62 102 ASN A O 1
ATOM 806 N N . MET A 1 103 ? -8.761 12.449 -0.561 1.00 97.75 103 MET A N 1
ATOM 807 C CA . MET A 1 103 ? -7.673 11.518 -0.832 1.00 97.75 103 MET A CA 1
ATOM 808 C C . MET A 1 103 ? -8.245 10.146 -1.178 1.00 97.75 103 MET A C 1
ATOM 810 O O . MET A 1 103 ? -9.347 9.804 -0.755 1.00 97.75 103 MET A O 1
ATOM 814 N N . GLU A 1 104 ? -7.495 9.364 -1.953 1.00 98.25 104 GLU A N 1
ATOM 815 C CA . GLU A 1 104 ? -7.874 8.014 -2.381 1.00 98.25 104 GLU A CA 1
ATOM 816 C C . GLU A 1 104 ? -6.714 7.049 -2.117 1.00 98.25 104 GLU A C 1
ATOM 818 O O . GLU A 1 104 ? -5.562 7.364 -2.423 1.00 98.25 104 GLU A O 1
ATOM 823 N N . LEU A 1 105 ? -7.038 5.884 -1.553 1.00 98.19 105 LEU A N 1
ATOM 824 C CA . LEU A 1 105 ? -6.161 4.718 -1.445 1.00 98.19 105 LEU A CA 1
ATOM 825 C C . LEU A 1 105 ? -6.688 3.607 -2.356 1.00 98.19 105 LEU A C 1
ATOM 827 O O . LEU A 1 105 ? -7.876 3.269 -2.301 1.00 98.19 105 LEU A O 1
ATOM 831 N N . ASP A 1 106 ? -5.813 3.002 -3.161 1.00 97.44 106 ASP A N 1
ATOM 832 C CA . ASP A 1 106 ? -6.228 1.979 -4.127 1.00 97.44 106 ASP A CA 1
ATOM 833 C C . ASP A 1 106 ? -6.797 0.734 -3.442 1.00 97.44 106 ASP A C 1
ATOM 835 O O . ASP A 1 106 ? -7.828 0.212 -3.878 1.00 97.44 106 ASP A O 1
ATOM 839 N N . ILE A 1 107 ? -6.143 0.250 -2.381 1.00 97.19 107 ILE A N 1
ATOM 840 C CA . ILE A 1 107 ? -6.567 -0.932 -1.625 1.00 97.19 107 ILE A CA 1
ATOM 841 C C . ILE A 1 107 ? -6.336 -0.713 -0.129 1.00 97.19 107 ILE A C 1
ATOM 843 O O . ILE A 1 107 ? -5.247 -0.330 0.293 1.00 97.19 107 ILE A O 1
ATOM 847 N N . VAL A 1 108 ? -7.343 -1.048 0.674 1.00 98.00 108 VAL A N 1
ATOM 848 C CA . VAL A 1 108 ? -7.253 -1.142 2.135 1.00 98.00 108 VAL A CA 1
ATOM 849 C C . VAL A 1 108 ? -7.740 -2.524 2.550 1.00 98.00 108 VAL A C 1
ATOM 851 O O . VAL A 1 108 ? -8.868 -2.903 2.238 1.00 98.00 108 VAL A O 1
ATOM 854 N N . ALA A 1 109 ? -6.889 -3.284 3.230 1.00 96.44 109 ALA A N 1
ATOM 855 C CA . ALA A 1 109 ? -7.178 -4.636 3.683 1.00 96.44 109 ALA A CA 1
ATOM 856 C C . ALA A 1 109 ? -7.001 -4.741 5.204 1.00 96.44 109 ALA A C 1
ATOM 858 O O . ALA A 1 109 ? -5.891 -4.639 5.728 1.00 96.44 109 ALA A O 1
ATOM 859 N N . GLU A 1 110 ? -8.102 -4.956 5.917 1.00 96.31 110 GLU A N 1
ATOM 860 C CA . GLU A 1 110 ? -8.118 -5.066 7.374 1.00 96.31 110 GLU A CA 1
ATOM 861 C C . GLU A 1 110 ? -7.781 -6.502 7.794 1.00 96.31 110 GLU A C 1
ATOM 863 O O . GLU A 1 110 ? -8.349 -7.469 7.283 1.00 96.31 110 GLU A O 1
ATOM 868 N N . SER A 1 111 ? -6.847 -6.658 8.732 1.00 94.88 111 SER A N 1
ATOM 869 C CA . SER A 1 111 ? -6.485 -7.943 9.332 1.00 94.88 111 SER A CA 1
ATOM 870 C C . SER A 1 111 ? -7.171 -8.112 10.684 1.00 94.88 111 SER A C 1
ATOM 872 O O . SER A 1 111 ? -7.258 -7.170 11.468 1.00 94.88 111 SER A O 1
ATOM 874 N N . SER A 1 112 ? -7.549 -9.344 11.034 1.00 94.06 112 SER A N 1
ATOM 875 C CA . SER A 1 112 ? -8.189 -9.662 12.322 1.00 94.06 112 SER A CA 1
ATOM 876 C C . SER A 1 112 ? -7.334 -9.340 13.558 1.00 94.06 112 SER A C 1
ATOM 878 O O . SER A 1 112 ?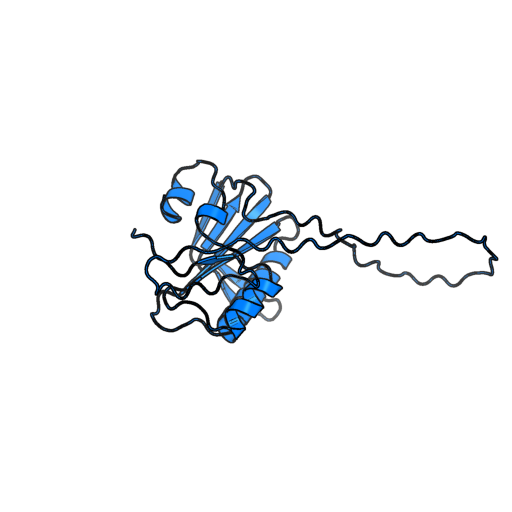 -7.804 -9.482 14.678 1.00 94.06 112 SER A O 1
ATOM 880 N N . CYS A 1 113 ? -6.060 -8.983 13.375 1.00 92.00 113 CYS A N 1
ATOM 881 C CA . CYS A 1 113 ? -5.126 -8.614 14.439 1.00 92.00 113 CYS A CA 1
ATOM 882 C C . CYS A 1 113 ? -4.908 -7.093 14.559 1.00 92.00 113 CYS A C 1
ATOM 884 O O . CYS A 1 113 ? -3.862 -6.679 15.045 1.00 92.00 113 CYS A O 1
ATOM 886 N N . GLY A 1 114 ? -5.806 -6.265 14.015 1.00 94.00 114 GLY A N 1
ATOM 887 C CA . GLY A 1 114 ? -5.732 -4.798 14.103 1.00 94.00 114 GLY A CA 1
ATOM 888 C C . GLY A 1 114 ? -4.776 -4.122 13.111 1.00 94.00 114 GLY A C 1
ATOM 889 O O . GLY A 1 114 ? -4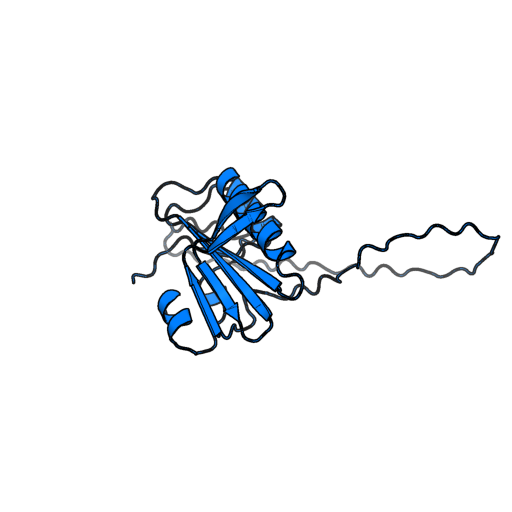.802 -2.901 12.977 1.00 94.00 114 GLY A O 1
ATOM 890 N N . ARG A 1 115 ? -3.969 -4.889 12.366 1.00 95.44 115 ARG A N 1
ATOM 891 C CA . ARG A 1 115 ? -3.148 -4.367 11.260 1.00 95.44 115 ARG A CA 1
ATOM 892 C C . ARG A 1 115 ? -4.009 -4.066 10.036 1.00 95.44 115 ARG A C 1
ATOM 894 O O . ARG A 1 115 ? -4.895 -4.852 9.706 1.00 95.44 115 ARG A O 1
ATOM 901 N N . VAL A 1 116 ? -3.696 -2.989 9.330 1.00 96.69 116 VAL A N 1
ATOM 902 C CA . VAL A 1 116 ? -4.368 -2.593 8.090 1.00 96.69 116 VAL A CA 1
ATOM 903 C C . VAL A 1 116 ? -3.321 -2.464 6.992 1.00 96.69 116 VAL A C 1
ATOM 905 O O . VAL A 1 116 ? -2.459 -1.594 7.041 1.00 96.69 116 VAL A O 1
ATOM 908 N N . LEU A 1 117 ? -3.377 -3.357 6.008 1.00 96.94 117 LEU A N 1
ATOM 909 C CA . LEU A 1 117 ? -2.527 -3.290 4.825 1.00 96.94 117 LEU A CA 1
ATOM 910 C C . LEU A 1 117 ? -3.101 -2.253 3.862 1.00 96.94 117 LEU A C 1
ATOM 912 O O . LEU A 1 117 ? -4.225 -2.405 3.384 1.00 96.94 117 LEU A O 1
ATOM 916 N N . VAL A 1 118 ? -2.314 -1.229 3.562 1.00 98.00 118 VAL A N 1
ATOM 917 C CA . VAL A 1 118 ? -2.682 -0.163 2.630 1.00 98.00 118 VAL A CA 1
ATOM 918 C C . VAL A 1 118 ? -1.783 -0.276 1.410 1.00 98.00 118 VAL A C 1
ATOM 920 O O . VAL A 1 118 ? -0.564 -0.251 1.559 1.00 98.00 118 VAL A O 1
ATOM 923 N N . VAL A 1 119 ? -2.364 -0.433 0.219 1.00 96.75 119 VAL A N 1
ATOM 924 C CA . VAL A 1 119 ? -1.603 -0.654 -1.019 1.00 96.75 119 VAL A CA 1
ATOM 925 C C . VAL A 1 119 ? -1.905 0.429 -2.046 1.00 96.75 119 VAL A C 1
ATOM 927 O O . VAL A 1 119 ? -3.068 0.608 -2.401 1.00 96.75 119 VAL A O 1
ATOM 930 N N . GLU A 1 120 ? -0.863 1.082 -2.559 1.00 97.50 120 GLU A N 1
ATOM 931 C CA . GLU A 1 120 ? -0.903 1.915 -3.775 1.00 97.50 120 GLU A CA 1
ATOM 932 C C . GLU A 1 120 ? -0.404 1.104 -4.980 1.00 97.50 120 GLU A C 1
ATOM 934 O O . GLU A 1 120 ? 0.528 0.298 -4.867 1.00 97.50 120 GLU A O 1
ATOM 939 N N . VAL A 1 121 ? -1.024 1.300 -6.148 1.00 95.00 121 VAL A N 1
ATOM 940 C CA . VAL A 1 121 ? -0.737 0.540 -7.367 1.00 95.00 121 VAL A CA 1
ATOM 941 C C . VAL A 1 121 ? -0.455 1.468 -8.552 1.00 95.00 121 VAL A C 1
ATOM 943 O O . VAL A 1 121 ? -1.343 2.089 -9.135 1.00 95.00 121 VAL A O 1
ATOM 946 N N . LYS A 1 122 ? 0.790 1.457 -9.038 1.00 94.62 122 LYS A N 1
ATOM 947 C CA . LYS A 1 122 ? 1.196 2.089 -10.301 1.00 94.62 122 LYS A CA 1
ATOM 948 C C . LYS A 1 122 ? 1.522 1.039 -11.356 1.00 94.62 122 LYS A C 1
ATOM 950 O O . LYS A 1 122 ? 2.504 0.311 -11.269 1.00 94.62 122 LYS A O 1
ATOM 955 N N . LYS A 1 123 ? 0.689 0.988 -12.401 1.00 91.00 123 LYS A N 1
ATOM 956 C CA . LYS A 1 123 ? 0.819 0.041 -13.528 1.00 91.00 123 LYS A CA 1
ATOM 957 C C . LYS A 1 123 ? 1.612 0.572 -14.725 1.00 91.00 123 LYS A C 1
ATOM 959 O O . LYS A 1 123 ? 1.678 -0.079 -15.761 1.00 91.00 123 LYS A O 1
ATOM 964 N N . GLN A 1 124 ? 2.143 1.781 -14.622 1.00 89.88 124 GLN A N 1
ATOM 965 C CA . GLN A 1 124 ? 2.861 2.419 -15.719 1.00 89.88 124 GLN A CA 1
ATOM 966 C C . GLN A 1 124 ? 4.268 1.828 -15.843 1.00 89.88 124 GLN A C 1
ATOM 968 O O . GLN A 1 124 ? 4.845 1.404 -14.849 1.00 89.88 124 GLN A O 1
ATOM 973 N N . ALA A 1 125 ? 4.818 1.832 -17.060 1.00 88.00 125 ALA A N 1
ATOM 974 C CA . ALA A 1 125 ? 6.193 1.396 -17.314 1.00 88.00 125 ALA A CA 1
ATOM 975 C C . ALA A 1 125 ? 7.245 2.402 -16.806 1.00 88.00 125 ALA A C 1
ATOM 977 O O . ALA A 1 125 ? 8.412 2.055 -16.665 1.00 88.00 125 ALA A O 1
ATOM 978 N N . ALA A 1 126 ? 6.845 3.652 -16.550 1.00 93.38 126 ALA A N 1
ATOM 979 C CA . ALA A 1 126 ? 7.721 4.660 -15.969 1.00 93.38 126 ALA A CA 1
ATOM 980 C C . ALA A 1 126 ? 7.954 4.389 -14.476 1.00 93.38 126 ALA A C 1
ATOM 982 O O . ALA A 1 126 ? 7.028 4.004 -13.759 1.00 93.38 126 ALA A O 1
ATOM 983 N N . LYS A 1 127 ? 9.182 4.642 -14.013 1.00 95.38 127 LYS A N 1
ATOM 984 C CA . LYS A 1 127 ? 9.550 4.545 -12.597 1.00 95.38 127 LYS A CA 1
ATOM 985 C C . LYS A 1 127 ? 8.717 5.503 -11.748 1.00 95.38 127 LYS A C 1
ATOM 987 O O . LYS A 1 127 ? 8.563 6.675 -12.097 1.00 95.38 127 LYS A O 1
ATOM 992 N N . SER A 1 128 ? 8.250 5.025 -10.599 1.00 97.12 128 SER A N 1
ATOM 993 C CA . SER A 1 128 ? 7.645 5.874 -9.575 1.00 97.12 128 SER A CA 1
ATOM 994 C C . SER A 1 128 ? 8.727 6.739 -8.931 1.00 97.12 128 SER A C 1
ATOM 996 O O . SER A 1 128 ? 9.717 6.231 -8.402 1.00 97.12 128 SER A O 1
ATOM 998 N N . GLY A 1 129 ? 8.550 8.056 -9.026 1.00 97.06 129 GLY A N 1
ATOM 999 C CA . GLY A 1 129 ? 9.448 9.043 -8.435 1.00 97.06 129 GLY A CA 1
ATOM 1000 C C . GLY A 1 129 ? 9.112 9.353 -6.977 1.00 97.06 129 GLY A C 1
ATOM 1001 O O . GLY A 1 129 ? 8.057 8.972 -6.466 1.00 97.06 129 GLY A O 1
ATOM 1002 N N . ARG A 1 130 ? 10.004 10.108 -6.328 1.00 97.44 130 ARG A N 1
ATOM 1003 C CA . ARG A 1 130 ? 9.898 10.482 -4.911 1.00 97.44 130 ARG A CA 1
ATOM 1004 C C . ARG A 1 130 ? 8.561 11.138 -4.552 1.00 97.44 130 ARG A C 1
ATOM 1006 O O . ARG A 1 130 ? 7.940 10.712 -3.590 1.00 97.44 130 ARG A O 1
ATOM 1013 N N . SER A 1 131 ? 8.086 12.095 -5.351 1.00 97.88 131 SER A N 1
ATOM 1014 C CA . SER A 1 131 ? 6.848 12.839 -5.063 1.00 97.88 131 SER A CA 1
ATOM 1015 C C . SER A 1 131 ? 5.602 11.954 -4.970 1.00 97.88 131 SER A C 1
ATOM 1017 O O . SER A 1 131 ? 4.703 12.234 -4.187 1.00 97.88 131 SER A O 1
ATOM 1019 N N . ILE A 1 132 ? 5.545 10.865 -5.742 1.00 97.69 132 ILE A N 1
ATOM 1020 C CA . ILE A 1 132 ? 4.424 9.918 -5.691 1.00 97.69 132 ILE A CA 1
ATOM 1021 C C . ILE A 1 132 ? 4.485 9.093 -4.399 1.00 97.69 132 ILE A C 1
ATOM 1023 O O . ILE A 1 132 ? 3.451 8.797 -3.807 1.00 97.69 132 ILE A O 1
ATOM 1027 N N . VAL A 1 133 ? 5.688 8.728 -3.950 1.00 98.19 133 VAL A N 1
ATOM 1028 C CA . VAL A 1 133 ? 5.881 8.030 -2.671 1.00 98.19 133 VAL A CA 1
ATOM 1029 C C . VAL A 1 133 ? 5.589 8.959 -1.489 1.00 98.19 133 VAL A C 1
ATOM 1031 O O . VAL A 1 133 ? 4.973 8.511 -0.530 1.00 98.19 133 VAL A O 1
ATOM 1034 N N . GLU A 1 134 ? 5.958 10.242 -1.568 1.00 98.44 134 GLU A N 1
ATOM 1035 C CA . GLU A 1 134 ? 5.606 11.259 -0.562 1.00 98.44 134 GLU A CA 1
ATOM 1036 C C . GLU A 1 134 ? 4.086 11.426 -0.443 1.00 98.44 134 GLU A C 1
ATOM 1038 O O . GLU A 1 134 ? 3.554 11.343 0.661 1.00 98.44 134 GLU A O 1
ATOM 1043 N N . ASP A 1 135 ? 3.378 11.571 -1.569 1.00 98.38 135 ASP A N 1
ATOM 1044 C CA . ASP A 1 135 ? 1.909 11.635 -1.596 1.00 98.38 135 ASP A CA 1
ATOM 1045 C C . ASP A 1 135 ? 1.272 10.362 -1.012 1.00 98.38 135 ASP A C 1
ATOM 1047 O O . ASP A 1 135 ? 0.334 10.433 -0.217 1.00 98.38 135 ASP A O 1
ATOM 1051 N N . PHE A 1 136 ? 1.804 9.182 -1.348 1.00 98.56 136 PHE A N 1
ATOM 1052 C CA . PHE A 1 136 ? 1.335 7.929 -0.760 1.00 98.56 136 PHE A CA 1
ATOM 1053 C C . PHE A 1 136 ? 1.572 7.867 0.753 1.00 98.56 136 PHE A C 1
ATOM 1055 O O . PHE A 1 136 ? 0.675 7.486 1.506 1.00 98.56 136 PHE A O 1
ATOM 1062 N N . HIS A 1 137 ? 2.756 8.262 1.214 1.00 98.25 137 HIS A N 1
ATOM 1063 C CA . HIS A 1 137 ? 3.071 8.286 2.635 1.00 98.25 137 HIS A CA 1
ATOM 1064 C C . HIS A 1 137 ? 2.165 9.266 3.397 1.00 98.25 137 HIS A C 1
ATOM 1066 O O . HIS A 1 137 ? 1.626 8.903 4.441 1.00 98.25 137 HIS A O 1
ATOM 1072 N N . GLU A 1 138 ? 1.900 10.456 2.844 1.00 97.75 138 GLU A N 1
ATOM 1073 C CA . GLU A 1 138 ? 0.944 11.419 3.408 1.00 97.75 138 GLU A CA 1
ATOM 1074 C C . GLU A 1 138 ? -0.445 10.788 3.581 1.00 97.75 138 GLU A C 1
ATOM 1076 O O . GLU A 1 138 ? -1.029 10.852 4.665 1.00 97.75 138 GLU A O 1
ATOM 1081 N N . LYS A 1 139 ? -0.957 10.113 2.542 1.00 98.38 139 LYS A N 1
ATOM 1082 C CA . LYS A 1 139 ? -2.246 9.407 2.608 1.00 98.38 139 LYS A CA 1
ATOM 1083 C C . LYS A 1 139 ? -2.273 8.380 3.736 1.00 98.38 139 LYS A C 1
ATOM 1085 O O . LYS A 1 139 ? -3.267 8.304 4.454 1.00 98.38 139 LYS A O 1
ATOM 1090 N N . VAL A 1 140 ? -1.204 7.598 3.904 1.00 98.06 140 VAL A N 1
ATOM 1091 C CA . VAL A 1 140 ? -1.095 6.596 4.978 1.00 98.06 140 VAL A CA 1
ATOM 1092 C C . VAL A 1 140 ? -1.133 7.265 6.350 1.00 98.06 140 VAL A C 1
ATOM 1094 O O . VAL A 1 140 ? -1.873 6.807 7.218 1.00 98.06 140 VAL A O 1
ATOM 1097 N N . MET A 1 141 ? -0.394 8.360 6.536 1.00 97.19 141 MET A N 1
ATOM 1098 C CA . MET A 1 141 ? -0.350 9.093 7.803 1.00 97.19 141 MET A CA 1
ATOM 1099 C C . MET A 1 141 ? -1.710 9.690 8.170 1.00 97.19 141 MET A C 1
ATOM 1101 O O . MET A 1 141 ? -2.160 9.546 9.307 1.00 97.19 141 MET A O 1
ATOM 1105 N N . VAL A 1 142 ? -2.414 10.289 7.205 1.00 97.62 142 VAL A N 1
ATOM 1106 C CA . VAL A 1 142 ? -3.769 10.802 7.450 1.00 97.62 142 VAL A CA 1
ATOM 1107 C C . VAL A 1 142 ? -4.756 9.658 7.689 1.00 97.62 142 VAL A C 1
ATOM 1109 O O . VAL A 1 142 ? -5.611 9.745 8.562 1.00 97.62 142 VAL A O 1
ATOM 1112 N N . TYR A 1 143 ? -4.646 8.541 6.970 1.00 97.50 143 TYR A N 1
ATOM 1113 C CA . TYR A 1 143 ? -5.532 7.401 7.208 1.00 97.50 143 TYR A CA 1
ATOM 1114 C C . TYR A 1 143 ? -5.299 6.752 8.586 1.00 97.50 143 TYR A C 1
ATOM 1116 O O . TYR A 1 143 ? -6.250 6.313 9.232 1.00 97.50 143 TYR A O 1
ATOM 1124 N N . GLN A 1 144 ? -4.049 6.735 9.063 1.00 96.12 144 GLN A N 1
ATOM 1125 C CA . GLN A 1 144 ? -3.673 6.291 10.407 1.00 96.12 144 GLN A CA 1
ATOM 1126 C C . GLN A 1 144 ? -4.251 7.200 11.499 1.00 96.12 144 GLN A C 1
ATOM 1128 O O . GLN A 1 144 ? -4.722 6.682 12.512 1.00 96.12 144 GLN A O 1
ATOM 1133 N N . SER A 1 145 ? -4.267 8.526 11.309 1.00 95.44 145 SER A N 1
ATOM 1134 C CA . SER A 1 145 ? -4.834 9.451 12.306 1.00 95.44 145 SER A CA 1
ATOM 1135 C C . SER A 1 145 ? -6.348 9.282 12.472 1.00 95.44 145 SER A C 1
ATOM 1137 O O . SER A 1 145 ? -6.869 9.433 13.574 1.00 95.44 145 SER A O 1
ATOM 1139 N N . LEU A 1 146 ? -7.049 8.872 11.410 1.00 94.50 146 LEU A N 1
ATOM 1140 C CA . LEU A 1 146 ? -8.473 8.522 11.458 1.00 94.50 146 LEU A CA 1
ATOM 1141 C C . LEU A 1 146 ? -8.748 7.170 12.144 1.00 94.50 146 LEU A C 1
ATOM 1143 O O . LEU A 1 146 ? -9.905 6.851 12.421 1.00 94.50 146 LEU A O 1
ATOM 1147 N N . ARG A 1 147 ? -7.715 6.347 12.377 1.00 94.56 147 ARG A N 1
ATOM 1148 C CA . ARG A 1 147 ? -7.824 4.979 12.911 1.00 94.56 147 ARG A CA 1
ATOM 1149 C C . ARG A 1 147 ? -6.705 4.677 13.923 1.00 94.56 147 ARG A C 1
ATOM 1151 O O . ARG A 1 147 ? -5.880 3.798 13.665 1.00 94.56 147 ARG A O 1
ATOM 1158 N N . PRO A 1 148 ? -6.667 5.370 15.074 1.00 93.56 148 PRO A N 1
ATOM 1159 C CA . PRO A 1 148 ? -5.541 5.312 16.013 1.00 93.56 148 PRO A CA 1
ATOM 1160 C C . PRO A 1 148 ? -5.288 3.918 16.606 1.00 93.56 148 PRO A C 1
ATOM 1162 O O . PRO A 1 148 ? -4.152 3.595 16.934 1.00 93.56 148 PRO A O 1
ATOM 1165 N N . ASP A 1 149 ? -6.317 3.071 16.690 1.00 94.75 149 ASP A N 1
ATOM 1166 C CA . ASP A 1 149 ? -6.197 1.706 17.224 1.00 94.75 149 ASP A CA 1
ATOM 1167 C C . ASP A 1 149 ? -5.625 0.703 16.207 1.00 94.75 149 ASP A C 1
ATOM 1169 O O . ASP A 1 149 ? -5.293 -0.436 16.549 1.00 94.75 149 ASP A O 1
ATOM 1173 N N . ASN A 1 150 ? -5.551 1.089 14.930 1.00 93.81 150 ASN A N 1
ATOM 1174 C CA . ASN A 1 150 ? -5.015 0.247 13.873 1.00 93.81 150 ASN A CA 1
ATOM 1175 C C . ASN A 1 150 ? -3.520 0.498 13.672 1.00 93.81 150 ASN A C 1
ATOM 1177 O O . ASN A 1 150 ? -3.031 1.599 13.877 1.00 93.81 150 ASN A O 1
ATOM 1181 N N . ILE A 1 151 ? -2.806 -0.520 13.194 1.00 93.69 151 ILE A N 1
ATOM 1182 C CA . ILE A 1 151 ? -1.407 -0.388 12.770 1.00 93.69 151 ILE A CA 1
ATOM 1183 C C . ILE A 1 151 ? -1.373 -0.437 11.244 1.00 93.69 151 ILE A C 1
ATOM 1185 O O . ILE A 1 151 ? -1.659 -1.491 10.662 1.00 93.69 151 ILE A O 1
ATOM 1189 N N . MET A 1 152 ? -1.034 0.675 10.590 1.00 95.12 152 MET A N 1
ATOM 1190 C CA . MET A 1 152 ? -0.874 0.690 9.134 1.00 95.12 152 MET A CA 1
ATOM 1191 C C . MET A 1 152 ? 0.359 -0.108 8.697 1.00 95.12 152 MET A C 1
ATOM 1193 O O . MET A 1 152 ? 1.448 0.014 9.253 1.00 95.12 152 MET A O 1
ATOM 1197 N N . VAL A 1 153 ? 0.184 -0.916 7.655 1.00 96.75 153 VAL A N 1
ATOM 1198 C CA . VAL A 1 153 ? 1.254 -1.622 6.950 1.00 96.75 153 VAL A CA 1
ATOM 1199 C C . VAL A 1 153 ? 1.255 -1.096 5.513 1.00 96.75 153 VAL A C 1
ATOM 1201 O O . VAL A 1 153 ? 0.465 -1.580 4.699 1.00 96.75 153 VAL A O 1
ATOM 1204 N N . PRO A 1 154 ? 2.060 -0.067 5.197 1.00 97.56 154 PRO A N 1
ATOM 1205 C CA . PRO A 1 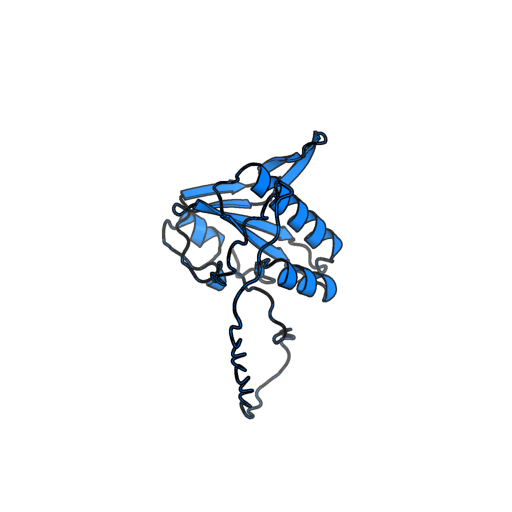154 ? 2.071 0.533 3.870 1.00 97.56 154 PRO A CA 1
ATOM 1206 C C . PRO A 1 154 ? 2.808 -0.354 2.864 1.00 97.56 154 PRO A C 1
ATOM 1208 O O . PRO A 1 154 ? 3.902 -0.856 3.132 1.00 97.56 154 PRO A O 1
ATOM 1211 N N . ALA A 1 155 ? 2.222 -0.517 1.681 1.00 96.81 155 ALA A N 1
ATOM 1212 C CA . ALA A 1 155 ? 2.825 -1.228 0.568 1.00 96.81 155 ALA A CA 1
ATOM 1213 C C . ALA A 1 155 ? 2.603 -0.494 -0.763 1.00 96.81 155 ALA A C 1
ATOM 1215 O O . ALA A 1 155 ? 1.559 0.111 -0.989 1.00 96.81 155 ALA A O 1
ATOM 1216 N N . PHE A 1 156 ? 3.572 -0.564 -1.669 1.00 97.31 156 PHE A N 1
ATOM 1217 C CA . PHE A 1 156 ? 3.529 0.120 -2.957 1.00 97.31 156 PHE A CA 1
ATOM 1218 C C . PHE A 1 156 ? 3.958 -0.841 -4.075 1.00 97.31 156 PHE A C 1
ATOM 1220 O O . PHE A 1 156 ? 5.105 -1.277 -4.148 1.00 97.31 156 PHE A O 1
ATOM 1227 N N . LEU A 1 157 ? 3.025 -1.165 -4.974 1.00 95.44 157 LEU A N 1
ATOM 1228 C CA . LEU A 1 157 ? 3.300 -1.879 -6.221 1.00 95.44 157 LEU A CA 1
ATOM 1229 C C . LEU A 1 157 ? 3.572 -0.888 -7.370 1.00 95.44 157 LEU A C 1
ATOM 1231 O O . LEU A 1 157 ? 2.674 -0.131 -7.736 1.00 95.44 157 LEU A O 1
ATOM 1235 N N . SER A 1 158 ? 4.759 -0.920 -7.984 1.00 95.50 158 SER A N 1
ATOM 1236 C CA . SER A 1 158 ? 5.121 -0.074 -9.139 1.00 95.50 158 SER A CA 1
ATOM 1237 C C . SER A 1 158 ? 5.766 -0.888 -10.262 1.00 95.50 158 SER A C 1
ATOM 1239 O O . SER A 1 158 ? 6.919 -1.281 -10.147 1.00 95.50 158 SER A O 1
ATOM 1241 N N . LEU A 1 159 ? 5.063 -1.113 -11.378 1.00 91.94 159 LEU A N 1
ATOM 1242 C CA . LEU A 1 159 ? 5.558 -1.984 -12.466 1.00 91.94 159 LEU A CA 1
ATOM 1243 C C . LEU A 1 159 ? 6.754 -1.429 -13.233 1.00 91.94 159 LEU A C 1
ATOM 1245 O O . LEU A 1 159 ? 7.541 -2.189 -13.785 1.00 91.94 159 LEU A O 1
ATOM 1249 N N . GLY A 1 160 ? 6.869 -0.106 -13.304 1.00 91.69 160 GLY A N 1
ATOM 1250 C CA . GLY A 1 160 ? 8.041 0.554 -13.865 1.00 91.69 160 GLY A CA 1
ATOM 1251 C C . GLY A 1 160 ? 9.225 0.588 -12.901 1.00 91.69 160 GLY A C 1
ATOM 1252 O O . GLY A 1 160 ? 10.269 1.121 -13.261 1.00 91.69 160 GLY A O 1
ATOM 1253 N N . GLY A 1 161 ? 9.058 0.068 -11.682 1.00 94.44 161 GLY A N 1
ATOM 1254 C CA . GLY A 1 161 ? 10.001 0.172 -10.577 1.00 94.44 161 GLY A CA 1
ATOM 1255 C C . GLY A 1 161 ? 9.988 1.534 -9.889 1.00 94.44 161 GLY A C 1
ATOM 1256 O O . GLY A 1 161 ? 9.071 2.342 -10.088 1.00 94.44 161 GLY A O 1
ATOM 1257 N N . PHE A 1 162 ? 11.005 1.792 -9.072 1.00 96.00 162 PHE A N 1
ATOM 1258 C CA . PHE A 1 162 ? 11.187 3.043 -8.329 1.00 96.00 162 PHE A CA 1
ATOM 1259 C C . PHE A 1 162 ? 12.479 3.771 -8.742 1.00 96.00 162 PHE A C 1
ATOM 1261 O O . PHE A 1 162 ? 13.449 3.163 -9.208 1.00 96.00 162 PHE A O 1
ATOM 1268 N N . THR A 1 163 ? 12.505 5.102 -8.616 1.00 96.69 163 THR A N 1
ATOM 1269 C CA . THR A 1 163 ? 13.773 5.854 -8.662 1.00 96.69 163 THR A CA 1
ATOM 1270 C C . THR A 1 163 ? 14.569 5.609 -7.383 1.00 96.69 163 THR A C 1
ATOM 1272 O O . THR A 1 163 ? 13.987 5.328 -6.343 1.00 96.69 163 THR A O 1
ATOM 1275 N N . GLU A 1 164 ? 15.890 5.786 -7.410 1.00 95.56 164 GLU A N 1
ATOM 1276 C CA . GLU A 1 164 ? 16.743 5.592 -6.223 1.00 95.56 164 GLU A CA 1
ATOM 1277 C C . GLU A 1 164 ? 16.288 6.445 -5.026 1.00 95.56 164 GLU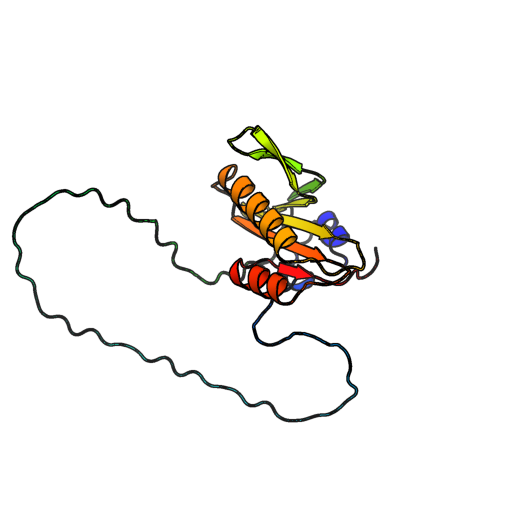 A C 1
ATOM 1279 O O . GLU A 1 164 ? 16.137 5.952 -3.910 1.00 95.56 164 GLU A O 1
ATOM 1284 N N . THR A 1 165 ? 15.944 7.709 -5.284 1.00 96.75 165 THR A N 1
ATOM 1285 C CA . THR A 1 165 ? 15.390 8.631 -4.282 1.00 96.75 165 THR A CA 1
ATOM 1286 C C . THR A 1 165 ? 14.032 8.198 -3.727 1.00 96.75 165 THR A C 1
ATOM 1288 O O . THR A 1 165 ? 13.711 8.533 -2.587 1.00 96.75 165 THR A O 1
ATOM 1291 N N . ALA A 1 166 ? 13.228 7.479 -4.514 1.00 97.25 166 ALA A N 1
ATOM 1292 C CA . ALA A 1 166 ? 11.946 6.933 -4.086 1.00 97.25 166 ALA A CA 1
ATOM 1293 C C . ALA A 1 166 ? 12.153 5.654 -3.264 1.00 97.25 166 ALA A C 1
ATOM 1295 O O . ALA A 1 166 ? 11.541 5.505 -2.212 1.00 97.25 166 ALA A O 1
ATOM 1296 N N . THR A 1 167 ? 13.072 4.779 -3.681 1.00 96.00 167 THR A N 1
ATOM 1297 C CA . THR A 1 167 ? 13.467 3.579 -2.930 1.00 96.00 167 THR A CA 1
ATOM 1298 C C . THR A 1 167 ? 14.017 3.936 -1.549 1.00 96.00 167 THR A C 1
ATOM 1300 O O . THR A 1 167 ? 13.613 3.326 -0.561 1.00 96.00 167 THR A O 1
ATOM 1303 N N . ALA A 1 168 ? 14.878 4.956 -1.458 1.00 95.31 168 ALA A N 1
ATOM 1304 C CA . ALA A 1 168 ? 15.392 5.457 -0.183 1.00 95.31 168 ALA A CA 1
ATOM 1305 C C . ALA A 1 168 ? 14.265 5.961 0.734 1.00 95.31 168 ALA A C 1
ATOM 1307 O O . ALA A 1 168 ? 14.249 5.651 1.923 1.00 95.31 168 ALA A O 1
ATOM 1308 N N . LEU A 1 169 ? 13.278 6.668 0.175 1.00 96.12 169 LEU A N 1
ATOM 1309 C CA . LEU A 1 169 ? 12.123 7.138 0.939 1.00 96.12 169 LEU A CA 1
ATOM 1310 C C . LEU A 1 169 ? 11.222 5.982 1.403 1.00 96.12 169 LEU A C 1
ATOM 1312 O O . LEU A 1 169 ? 10.723 6.004 2.527 1.00 96.12 169 LEU A O 1
ATOM 1316 N N . CYS A 1 170 ? 11.026 4.960 0.565 1.00 96.19 170 CYS A N 1
ATOM 1317 C CA . CYS A 1 170 ? 10.307 3.751 0.958 1.00 96.19 170 CYS A CA 1
ATOM 1318 C C . CYS A 1 170 ? 11.006 3.037 2.121 1.00 96.19 170 CYS A C 1
ATOM 1320 O O . CYS A 1 170 ? 10.330 2.580 3.038 1.00 96.19 170 CYS A O 1
ATOM 1322 N N . ARG A 1 171 ? 12.343 2.971 2.115 1.00 93.56 171 ARG A N 1
ATOM 1323 C CA . ARG A 1 171 ? 13.140 2.398 3.210 1.00 93.56 171 ARG A CA 1
ATOM 1324 C C . ARG A 1 171 ? 12.941 3.175 4.507 1.00 93.56 171 ARG A C 1
ATOM 1326 O O . ARG A 1 171 ? 12.552 2.584 5.510 1.00 93.56 171 ARG A O 1
ATOM 1333 N N . GLU A 1 172 ? 13.162 4.487 4.460 1.00 93.88 172 GLU A N 1
ATOM 1334 C CA . GLU A 1 172 ? 13.026 5.395 5.607 1.00 93.88 172 GLU A CA 1
ATOM 1335 C C . GLU A 1 172 ? 11.648 5.265 6.271 1.00 93.88 172 GLU A C 1
ATOM 1337 O O . GLU A 1 172 ? 11.543 5.147 7.489 1.00 93.88 172 GLU A O 1
ATOM 1342 N N . ASN A 1 173 ? 10.592 5.183 5.458 1.00 94.25 173 ASN A N 1
ATOM 1343 C CA . ASN A 1 173 ? 9.210 5.122 5.932 1.00 94.25 173 ASN A CA 1
ATOM 1344 C C . ASN A 1 173 ? 8.656 3.696 6.062 1.00 94.25 173 ASN A C 1
ATOM 1346 O O . ASN A 1 173 ? 7.444 3.522 6.201 1.00 94.25 173 ASN A O 1
ATOM 1350 N N . LYS A 1 174 ? 9.519 2.670 6.000 1.00 94.06 174 LYS A N 1
ATOM 1351 C CA . LYS A 1 174 ? 9.151 1.250 6.146 1.00 94.06 174 LYS A CA 1
ATOM 1352 C C . LYS A 1 174 ? 7.992 0.839 5.202 1.00 94.06 174 LYS A C 1
ATOM 1354 O O . LYS A 1 174 ? 7.114 0.062 5.576 1.00 94.06 174 LYS A O 1
ATOM 1359 N N . ILE A 1 175 ? 7.995 1.352 3.966 1.00 96.06 175 ILE A N 1
ATOM 1360 C CA . ILE A 1 175 ? 7.028 1.038 2.902 1.00 96.06 175 ILE A CA 1
ATOM 1361 C C . ILE A 1 175 ? 7.494 -0.201 2.140 1.00 96.06 175 ILE A C 1
ATOM 1363 O O . ILE A 1 175 ? 8.562 -0.211 1.527 1.00 96.06 175 ILE A O 1
ATOM 1367 N N . ALA A 1 176 ? 6.669 -1.247 2.142 1.00 95.31 176 ALA A N 1
ATOM 1368 C CA . ALA A 1 176 ? 6.975 -2.487 1.440 1.00 95.31 176 ALA A CA 1
ATOM 1369 C C . ALA A 1 176 ? 6.751 -2.318 -0.070 1.00 95.31 176 ALA A C 1
ATOM 1371 O O . ALA A 1 176 ? 5.654 -1.981 -0.502 1.00 95.31 176 ALA A O 1
ATOM 1372 N N . ILE A 1 177 ? 7.764 -2.573 -0.893 1.00 95.31 177 ILE A N 1
ATOM 1373 C CA . ILE A 1 177 ? 7.695 -2.377 -2.343 1.00 95.31 177 ILE A CA 1
ATOM 1374 C C . ILE A 1 177 ? 7.603 -3.697 -3.106 1.00 95.31 177 ILE A C 1
ATOM 1376 O O . ILE A 1 177 ? 8.063 -4.744 -2.650 1.00 95.31 177 ILE A O 1
ATOM 1380 N N . ASN A 1 178 ? 6.993 -3.645 -4.285 1.00 92.88 178 ASN A N 1
ATOM 1381 C CA . ASN A 1 178 ? 7.050 -4.706 -5.282 1.00 92.88 178 ASN A CA 1
ATOM 1382 C C . ASN A 1 178 ? 7.054 -4.068 -6.676 1.00 92.88 178 ASN A C 1
ATOM 1384 O O . ASN A 1 178 ? 6.310 -3.120 -6.926 1.00 92.88 178 ASN A O 1
ATOM 1388 N N . GLU A 1 179 ? 7.881 -4.589 -7.577 1.00 91.75 179 GLU A N 1
ATOM 1389 C CA . GLU A 1 179 ? 8.000 -4.104 -8.956 1.00 91.75 179 GLU A CA 1
ATOM 1390 C C . GLU A 1 179 ? 7.417 -5.077 -9.996 1.00 91.75 179 GLU A C 1
ATOM 1392 O O . GLU A 1 179 ? 7.321 -4.767 -11.178 1.00 91.75 179 GLU A O 1
ATOM 1397 N N . ASN A 1 180 ? 6.968 -6.256 -9.562 1.00 80.94 180 ASN A N 1
ATOM 1398 C CA . ASN A 1 180 ? 6.554 -7.349 -10.429 1.00 80.94 180 ASN A CA 1
ATOM 1399 C C . ASN A 1 180 ? 5.044 -7.615 -10.361 1.00 80.94 180 ASN A C 1
ATOM 1401 O O . ASN A 1 180 ? 4.456 -7.752 -9.286 1.00 80.94 180 ASN A O 1
ATOM 1405 N N . ILE A 1 181 ? 4.429 -7.836 -11.526 1.00 62.31 181 ILE A N 1
ATOM 1406 C CA . ILE A 1 181 ? 3.197 -8.628 -11.629 1.00 62.31 181 ILE A CA 1
ATOM 1407 C C . ILE A 1 181 ? 3.617 -10.064 -11.901 1.00 62.31 181 ILE A C 1
ATOM 1409 O O . ILE A 1 181 ? 3.973 -10.409 -13.024 1.00 62.31 181 ILE A O 1
ATOM 1413 N N . VAL A 1 182 ? 3.523 -10.931 -10.894 1.00 48.16 182 VAL A N 1
ATOM 1414 C CA . VAL A 1 182 ? 3.350 -12.354 -11.197 1.00 48.16 182 VAL A CA 1
ATOM 1415 C C . VAL A 1 182 ? 1.873 -12.507 -11.559 1.00 48.16 182 VAL A C 1
ATOM 1417 O O . VAL A 1 182 ? 1.024 -12.556 -10.673 1.00 48.16 182 VAL A O 1
ATOM 1420 N N . THR A 1 183 ? 1.618 -12.390 -12.865 1.00 39.09 183 THR A N 1
ATOM 1421 C CA . THR A 1 183 ? 0.383 -12.564 -13.657 1.00 39.09 183 THR A CA 1
ATOM 1422 C C . THR A 1 183 ? -0.877 -12.960 -12.890 1.00 39.09 183 THR A C 1
ATOM 1424 O O . THR A 1 183 ? -0.850 -13.972 -12.198 1.00 39.09 183 THR A O 1
ATOM 1427 N N . PHE A 1 184 ? -1.956 -12.178 -13.080 1.00 40.88 184 PHE A N 1
ATOM 1428 C CA . PHE A 1 184 ? -3.349 -12.415 -12.652 1.00 40.88 184 PHE A CA 1
ATOM 1429 C C . PHE A 1 184 ? -3.961 -13.688 -13.247 1.00 40.88 184 PHE A C 1
ATOM 1431 O O . PHE A 1 184 ? -3.617 -14.016 -14.401 1.00 40.88 184 PHE A O 1
#

Organism: NCBI:txid1246637

pLDDT: mean 74.93, std 27.12, range [28.67, 98.56]

Radius of gyration: 21.34 Å; chains: 1; bounding box: 45×42×63 Å

Foldseek 3Di:
DFPVCVQVVLDWDFQCVFFAQQDPPDPPPPDDDDDDDDDDDDDDDDDDDDDDDDDDDDDDDDDDPPPDPPPPPPPVPVNRGPIFRWDDKDAFDWDAAPVGDIDTFGMWTAGPVQEIETEDEAPDLAADEQVNLVSQLVVQVRVCVVPVSHHYAAEYEHQNHHDPNNSVVSNVSVYIYDNDPPDD